Protein AF-A0A9P4QNC6-F1 (afdb_monomer_lite)

pLDDT: mean 74.05, std 17.82, range [36.75, 92.31]

Radius of gyration: 21.52 Å; chains: 1; bounding box: 41×57×56 Å

Organism: NCBI:txid682080

Foldseek 3Di:
DAPVLVVQDADDLVPQCVLQVPPVPPDDDDDDDDDDDDDDDDPPPPPVPSDDNPLVVLQDPDPDDDDDDDPPPSSVNNVSSLLPPPVNLVSNCVNPVPDDDDDGDADPPDDPLSNDPNNRVVSRVVSCVVVVDPVVVVVVVVD

InterPro domains:
  IPR056884 Nephrocystin 3-like, N-terminal [PF24883] (52-138)

Sequence (143 aa):
MNARSSQVAEAHQDTFKWIFGEKARIGGNNSSTDVLNSDIFYADDYDTARWDDFVGWLQDDRPIYWINGKPGSGKSTLMRFLIHYGRTREILEHRNPSMKISATFIWAAGSPMQRSLKGLLCALLHALILRATPSFIQAWLRT

Structure (mmCIF, N/CA/C/O backbone):
data_AF-A0A9P4QNC6-F1
#
_entry.id   AF-A0A9P4QNC6-F1
#
loop_
_atom_site.group_PDB
_atom_site.id
_atom_site.type_symbol
_atom_site.label_atom_id
_atom_site.label_alt_id
_atom_site.label_comp_id
_atom_site.label_asym_id
_atom_site.label_entity_id
_atom_site.label_seq_id
_atom_site.pdbx_PDB_ins_code
_atom_site.Cartn_x
_atom_site.Cartn_y
_atom_site.Cartn_z
_atom_site.occupancy
_atom_site.B_iso_or_equiv
_atom_site.auth_seq_id
_atom_site.auth_comp_id
_atom_site.auth_asym_id
_atom_site.auth_atom_id
_atom_site.pdbx_PDB_model_num
ATOM 1 N N . MET A 1 1 ? -2.495 12.934 2.589 1.00 55.50 1 MET A N 1
ATOM 2 C CA . MET A 1 1 ? -1.449 11.907 2.828 1.00 55.50 1 MET A CA 1
ATOM 3 C C . MET A 1 1 ? -1.153 11.003 1.621 1.00 55.50 1 MET A C 1
ATOM 5 O O . MET A 1 1 ? -0.058 10.465 1.581 1.00 55.50 1 MET A O 1
ATOM 9 N N . ASN A 1 2 ? -2.009 10.910 0.591 1.00 59.19 2 ASN A N 1
ATOM 10 C CA . ASN A 1 2 ? -1.835 9.958 -0.527 1.00 59.19 2 ASN A CA 1
ATOM 11 C C . ASN A 1 2 ? -1.225 10.539 -1.823 1.00 59.19 2 ASN A C 1
ATOM 13 O O . ASN A 1 2 ? -1.508 10.033 -2.903 1.00 59.19 2 ASN A O 1
ATOM 17 N N . ALA A 1 3 ? -0.368 11.565 -1.743 1.00 61.59 3 ALA A N 1
ATOM 18 C CA . ALA A 1 3 ? 0.193 12.245 -2.926 1.00 61.59 3 ALA A CA 1
ATOM 19 C C . ALA A 1 3 ? 0.960 11.312 -3.892 1.00 61.59 3 ALA A C 1
ATOM 21 O O . ALA A 1 3 ? 1.014 11.560 -5.091 1.00 61.59 3 ALA A O 1
ATOM 22 N N . ARG A 1 4 ? 1.520 10.204 -3.385 1.00 67.69 4 ARG A N 1
ATOM 23 C CA . ARG A 1 4 ? 2.146 9.171 -4.223 1.00 67.69 4 ARG A CA 1
ATOM 24 C C . ARG A 1 4 ? 1.122 8.440 -5.087 1.00 67.69 4 ARG A C 1
ATOM 26 O O . ARG A 1 4 ? 1.396 8.201 -6.253 1.00 67.69 4 ARG A O 1
ATOM 33 N N . SER A 1 5 ? -0.037 8.094 -4.524 1.00 67.31 5 SER A N 1
ATOM 34 C CA . SER A 1 5 ? -1.068 7.309 -5.216 1.00 67.31 5 SER A CA 1
ATOM 35 C C . SER A 1 5 ? -1.538 8.008 -6.494 1.00 67.31 5 SER A C 1
ATOM 37 O O . SER A 1 5 ? -1.661 7.371 -7.534 1.00 67.31 5 SER A O 1
ATOM 39 N N . SER A 1 6 ? -1.693 9.336 -6.448 1.00 62.84 6 SER A N 1
ATOM 40 C CA . SER A 1 6 ? -2.076 10.152 -7.607 1.00 62.84 6 SER A CA 1
ATOM 41 C C . SER A 1 6 ? -0.987 10.273 -8.680 1.00 62.84 6 SER A C 1
ATOM 43 O O . SER A 1 6 ? -1.301 10.606 -9.814 1.00 62.84 6 SER A O 1
ATOM 45 N N . GLN A 1 7 ? 0.282 10.022 -8.340 1.00 66.50 7 GLN A N 1
ATOM 46 C CA . GLN A 1 7 ? 1.416 10.100 -9.274 1.00 66.50 7 GLN A CA 1
ATOM 47 C C . GLN A 1 7 ? 1.794 8.751 -9.893 1.00 66.50 7 GLN A C 1
ATOM 49 O O . GLN A 1 7 ? 2.569 8.704 -10.847 1.00 66.50 7 GLN A O 1
ATOM 54 N N . VAL A 1 8 ? 1.317 7.635 -9.338 1.00 72.12 8 VAL A N 1
ATOM 55 C CA . VAL A 1 8 ? 1.536 6.322 -9.950 1.00 72.12 8 VAL A CA 1
ATOM 56 C C . VAL A 1 8 ? 0.677 6.267 -11.205 1.00 72.12 8 VAL A C 1
ATOM 58 O O . VAL A 1 8 ? -0.528 6.438 -11.094 1.00 72.12 8 VAL A O 1
ATOM 61 N N . ALA A 1 9 ? 1.266 6.036 -12.379 1.00 71.56 9 ALA A N 1
ATOM 62 C CA . ALA A 1 9 ? 0.516 5.922 -13.630 1.00 71.56 9 ALA A CA 1
ATOM 63 C C . ALA A 1 9 ? -0.565 4.829 -13.547 1.00 71.56 9 ALA A C 1
ATOM 65 O O . ALA A 1 9 ? -0.436 3.863 -12.792 1.00 71.56 9 ALA A O 1
ATOM 66 N N . GLU A 1 10 ? -1.640 4.980 -14.313 1.00 70.38 10 GLU A N 1
ATOM 67 C CA . GLU A 1 10 ? -2.592 3.891 -14.507 1.00 70.38 10 GLU A CA 1
ATOM 68 C C . GLU A 1 10 ? -2.010 2.916 -15.530 1.00 70.38 10 GLU A C 1
ATOM 70 O O . GLU A 1 10 ? -1.549 3.324 -16.596 1.00 70.38 10 GLU A O 1
ATOM 75 N N . ALA A 1 11 ? -1.956 1.632 -15.183 1.00 72.19 11 ALA A N 1
ATOM 76 C CA . ALA A 1 11 ? -1.544 0.622 -16.142 1.00 72.19 11 ALA A CA 1
ATOM 77 C C . ALA A 1 11 ? -2.702 0.242 -17.052 1.00 72.19 11 ALA A C 1
ATOM 79 O O . ALA A 1 11 ? -3.843 0.131 -16.609 1.00 72.19 11 ALA A O 1
ATOM 80 N N . HIS A 1 12 ? -2.366 -0.066 -18.303 1.00 72.69 12 HIS A N 1
ATOM 81 C CA . HIS A 1 12 ? -3.273 -0.780 -19.184 1.00 72.69 12 HIS A CA 1
ATOM 82 C C . HIS A 1 12 ? -3.681 -2.112 -18.538 1.00 72.69 12 HIS A C 1
ATOM 84 O O . HIS A 1 12 ? -2.830 -2.841 -18.018 1.00 72.69 12 HIS A O 1
ATOM 90 N N . GLN A 1 13 ? -4.977 -2.427 -18.561 1.00 66.38 13 GLN A N 1
ATOM 91 C CA . GLN A 1 13 ? -5.540 -3.523 -17.767 1.00 66.38 13 GLN A CA 1
ATOM 92 C C . GLN A 1 13 ? -4.935 -4.887 -18.125 1.00 66.38 13 GLN A C 1
ATOM 94 O O . GLN A 1 13 ? -4.757 -5.726 -17.248 1.00 66.38 13 GLN A O 1
ATOM 99 N N . ASP A 1 14 ? -4.544 -5.090 -19.384 1.00 73.31 14 ASP A N 1
ATOM 100 C CA . ASP A 1 14 ? -3.970 -6.357 -19.856 1.00 73.31 14 ASP A CA 1
ATOM 101 C C . ASP A 1 14 ? -2.510 -6.587 -19.446 1.00 73.31 14 ASP A C 1
ATOM 103 O O . ASP A 1 14 ? -2.028 -7.722 -19.474 1.00 73.31 14 ASP A O 1
ATOM 107 N N . THR A 1 15 ? -1.795 -5.539 -19.026 1.00 83.25 15 THR A N 1
ATOM 108 C CA . THR A 1 15 ? -0.359 -5.625 -18.716 1.00 83.25 15 THR A CA 1
ATOM 109 C C . THR A 1 15 ? -0.079 -6.552 -17.538 1.00 83.25 15 THR A C 1
ATOM 111 O O . THR A 1 15 ? 0.959 -7.211 -17.507 1.00 83.25 15 THR A O 1
ATOM 114 N N . PHE A 1 16 ? -0.998 -6.620 -16.573 1.00 86.38 16 PHE A N 1
ATOM 115 C CA . PHE A 1 16 ? -0.780 -7.298 -15.295 1.00 86.38 16 PHE A CA 1
ATOM 116 C C . PHE A 1 16 ? -1.701 -8.496 -15.047 1.00 86.38 16 PHE A C 1
ATOM 118 O O . PHE A 1 16 ? -1.555 -9.154 -14.022 1.00 86.38 16 PHE A O 1
ATOM 125 N N . LYS A 1 17 ? -2.585 -8.857 -15.990 1.00 85.44 17 LYS A N 1
ATOM 126 C CA . LYS A 1 17 ? -3.488 -10.024 -15.862 1.00 85.44 17 LYS A CA 1
ATOM 127 C C . LYS A 1 17 ? -2.764 -11.351 -15.630 1.00 85.44 17 LYS A C 1
ATO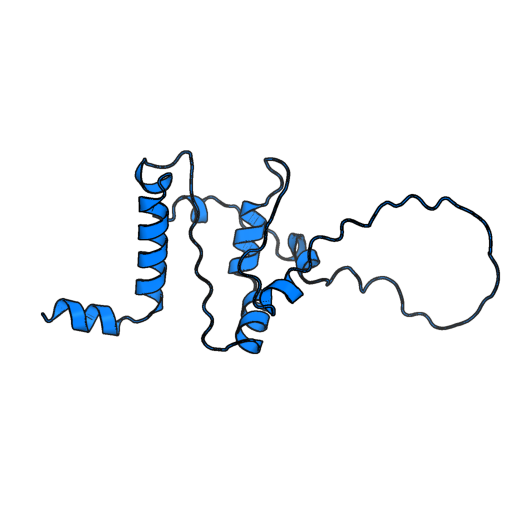M 129 O O . LYS A 1 17 ? -3.307 -12.257 -15.006 1.00 85.44 17 LYS A O 1
ATOM 134 N N . TRP A 1 18 ? -1.517 -11.455 -16.087 1.00 85.62 18 TRP A N 1
ATOM 135 C CA . TRP A 1 18 ? -0.688 -12.646 -15.905 1.00 85.62 18 TRP A CA 1
ATOM 136 C C . TRP A 1 18 ? -0.518 -13.053 -14.433 1.00 85.62 18 TRP A C 1
ATOM 138 O O . TRP A 1 18 ? -0.373 -14.243 -14.176 1.00 85.62 18 TRP A O 1
ATOM 148 N N . ILE A 1 19 ? -0.599 -12.114 -13.478 1.00 88.81 19 ILE A N 1
ATOM 149 C CA . ILE A 1 19 ? -0.463 -12.409 -12.041 1.00 88.81 19 ILE A CA 1
ATOM 150 C C . ILE A 1 19 ? -1.626 -13.253 -11.490 1.00 88.81 19 ILE A C 1
ATOM 152 O O . ILE A 1 19 ? -1.492 -13.885 -10.451 1.00 88.81 19 ILE A O 1
ATOM 156 N N . PHE A 1 20 ? -2.752 -13.307 -12.209 1.00 87.75 20 PHE A N 1
ATOM 157 C CA . PHE A 1 20 ? -3.904 -14.154 -11.887 1.00 87.75 20 PHE A CA 1
ATOM 158 C C . PHE A 1 20 ? -3.895 -15.496 -12.643 1.00 87.75 20 PHE A C 1
ATOM 160 O O . PHE A 1 20 ? -4.894 -16.213 -12.629 1.00 87.75 20 PHE A O 1
ATOM 167 N N . GLY A 1 21 ? -2.807 -15.830 -13.351 1.00 77.62 21 GLY A N 1
ATOM 168 C CA . GLY A 1 21 ? -2.665 -17.096 -14.083 1.00 77.62 21 GLY A CA 1
ATOM 169 C C . GLY A 1 21 ? -3.354 -17.149 -15.455 1.00 77.62 21 GLY A C 1
ATOM 170 O O . GLY A 1 21 ? -3.386 -18.202 -16.089 1.00 77.62 21 GLY A O 1
ATOM 171 N N . GLU A 1 22 ? -3.875 -16.029 -15.965 1.00 63.31 22 GLU A N 1
ATOM 172 C CA . GLU A 1 22 ? -4.692 -16.000 -17.193 1.00 63.31 22 GLU A CA 1
ATOM 173 C C . GLU A 1 22 ? -3.891 -16.305 -18.479 1.00 63.31 22 GLU A C 1
ATOM 175 O O . GLU A 1 22 ? -4.448 -16.769 -19.471 1.00 63.31 22 GLU A O 1
ATOM 180 N N . LYS A 1 23 ? -2.558 -16.145 -18.458 1.00 52.41 23 LYS A N 1
ATOM 181 C CA . LYS A 1 23 ? -1.687 -16.418 -19.618 1.00 52.41 23 LYS A CA 1
ATOM 182 C C . LYS A 1 23 ? -1.266 -17.884 -19.795 1.00 52.41 23 LYS A C 1
ATOM 184 O O . LYS A 1 23 ? -0.643 -18.196 -20.802 1.00 52.41 23 LYS A O 1
ATOM 189 N N . ALA A 1 24 ? -1.607 -18.790 -18.876 1.00 47.22 24 ALA A N 1
ATOM 190 C CA . ALA A 1 24 ? -1.185 -20.194 -18.963 1.00 47.22 24 ALA A CA 1
ATOM 191 C C . ALA A 1 24 ? -2.144 -21.107 -19.758 1.00 47.22 24 ALA A C 1
ATOM 193 O O . ALA A 1 24 ? -1.846 -22.284 -19.923 1.00 47.22 24 ALA A O 1
ATOM 194 N N . ARG A 1 25 ? -3.287 -20.596 -20.247 1.00 43.91 25 ARG A N 1
ATOM 195 C CA . ARG A 1 25 ? -4.290 -21.401 -20.977 1.00 43.91 25 ARG A CA 1
ATOM 196 C C . ARG A 1 25 ? -4.263 -21.248 -22.500 1.00 43.91 25 ARG A C 1
ATOM 198 O O . ARG A 1 25 ? -5.015 -21.938 -23.180 1.00 43.91 25 ARG A O 1
ATOM 205 N N . ILE A 1 26 ? -3.396 -20.399 -23.054 1.00 42.91 26 ILE A N 1
ATOM 206 C CA . ILE A 1 26 ? -3.175 -20.350 -24.508 1.00 42.91 26 ILE A CA 1
ATOM 207 C C . ILE A 1 26 ? -2.031 -21.315 -24.834 1.00 42.91 26 ILE A C 1
ATOM 209 O O . ILE A 1 26 ? -0.885 -20.912 -24.997 1.00 42.91 26 ILE A O 1
ATOM 213 N N . GLY A 1 27 ? -2.336 -22.610 -24.829 1.00 45.34 27 GLY A N 1
ATOM 214 C CA . GLY A 1 27 ? -1.365 -23.663 -25.118 1.00 45.34 27 GLY A CA 1
ATOM 215 C C . GLY A 1 27 ? -1.855 -25.024 -24.651 1.00 45.34 27 GLY A C 1
ATOM 216 O O . GLY A 1 27 ? -1.383 -25.527 -23.640 1.00 45.34 27 GLY A O 1
ATOM 217 N N . GLY A 1 28 ? -2.813 -25.603 -25.375 1.00 41.78 28 GLY A N 1
ATOM 218 C CA . GLY A 1 28 ? -3.216 -26.993 -25.170 1.00 41.78 28 GLY A CA 1
ATOM 219 C C . GLY A 1 28 ? -4.720 -27.185 -25.147 1.00 41.78 28 GLY A C 1
ATOM 220 O O . GLY A 1 28 ? -5.312 -27.264 -24.083 1.00 41.78 28 GLY A O 1
ATOM 221 N N . ASN A 1 29 ? -5.307 -27.268 -26.338 1.00 38.78 29 ASN A N 1
ATOM 222 C CA . ASN A 1 29 ? -6.470 -28.102 -26.623 1.00 38.78 29 ASN A CA 1
ATOM 223 C C . ASN A 1 29 ? -6.472 -28.356 -28.130 1.00 38.78 29 ASN A C 1
ATOM 225 O O . ASN A 1 29 ? -7.113 -27.623 -28.865 1.00 38.78 29 ASN A O 1
ATOM 229 N N . ASN A 1 30 ? -5.724 -29.369 -28.564 1.00 45.12 30 ASN A N 1
ATOM 230 C CA . ASN A 1 30 ? -6.055 -30.164 -29.742 1.00 45.12 30 ASN A CA 1
ATOM 231 C C . ASN A 1 30 ? -5.740 -31.616 -29.370 1.00 45.12 30 ASN A C 1
ATOM 233 O O . ASN A 1 30 ? -4.585 -31.985 -29.168 1.00 45.12 30 ASN A O 1
ATOM 237 N N . SER A 1 31 ? -6.784 -32.420 -29.210 1.00 47.25 31 SER A N 1
ATOM 238 C CA . SER A 1 31 ? -6.677 -33.871 -29.157 1.00 47.25 31 SER A CA 1
ATOM 239 C C . SER A 1 31 ? -6.249 -34.400 -30.526 1.00 47.25 31 SER A C 1
ATOM 241 O O . SER A 1 31 ? -6.928 -34.110 -31.512 1.00 47.25 31 SER A O 1
ATOM 243 N N . SER A 1 32 ? -5.162 -35.174 -30.554 1.00 42.62 32 SER A N 1
ATOM 244 C CA . SER A 1 32 ? -5.068 -36.531 -31.128 1.00 42.62 32 SER A CA 1
ATOM 245 C C . SER A 1 32 ? -3.684 -36.800 -31.731 1.00 42.62 32 SER A C 1
ATOM 247 O O . SER A 1 32 ? -3.222 -36.039 -32.569 1.00 42.62 32 SER A O 1
ATOM 249 N N . THR A 1 33 ? -3.095 -37.916 -31.275 1.00 40.78 33 THR A N 1
ATOM 250 C CA . THR A 1 33 ? -2.104 -38.794 -31.939 1.00 40.78 33 THR A CA 1
ATOM 251 C C . THR A 1 33 ? -0.845 -38.166 -32.553 1.00 40.78 33 THR A C 1
ATOM 253 O O . THR A 1 33 ? -0.919 -37.539 -33.598 1.00 40.78 33 THR A O 1
ATOM 256 N N . ASP A 1 34 ? 0.331 -38.426 -31.967 1.00 36.97 34 ASP A N 1
ATOM 257 C CA . ASP A 1 34 ? 1.315 -39.356 -32.553 1.00 36.97 34 ASP A CA 1
ATOM 258 C C . ASP A 1 34 ? 2.588 -39.486 -31.699 1.00 36.97 34 ASP A C 1
ATOM 260 O O . ASP A 1 34 ? 3.024 -38.575 -30.997 1.00 36.97 34 ASP A O 1
ATOM 264 N N . VAL A 1 35 ? 3.127 -40.702 -31.725 1.00 49.56 35 VAL A N 1
ATOM 265 C CA . VAL A 1 35 ? 4.328 -41.177 -31.036 1.00 49.56 35 VAL A CA 1
ATOM 266 C C . VAL A 1 35 ? 5.576 -40.701 -31.799 1.00 49.56 35 VAL A C 1
ATOM 268 O O . VAL A 1 35 ? 5.526 -40.594 -33.020 1.00 49.56 35 VAL A O 1
ATOM 271 N N . LEU A 1 36 ? 6.692 -40.534 -31.069 1.00 44.84 36 LEU A N 1
ATOM 272 C CA . LEU A 1 36 ? 8.090 -40.286 -31.491 1.00 44.84 36 LEU A CA 1
ATOM 273 C C . LEU A 1 36 ? 8.591 -38.832 -31.360 1.00 44.84 36 LEU A C 1
ATOM 275 O O . LEU A 1 36 ? 8.504 -38.031 -32.282 1.00 44.84 36 LEU A O 1
ATOM 279 N N . ASN A 1 37 ? 9.224 -38.531 -30.221 1.00 37.94 37 ASN A N 1
ATOM 280 C CA . ASN A 1 37 ? 10.672 -38.280 -30.192 1.00 37.94 37 ASN A CA 1
ATOM 281 C C . ASN A 1 37 ? 11.164 -38.190 -28.741 1.00 37.94 37 ASN A C 1
ATOM 283 O O . ASN A 1 37 ? 11.124 -37.145 -28.093 1.00 37.94 37 ASN A O 1
ATOM 287 N N . SER A 1 38 ? 11.641 -39.328 -28.241 1.00 48.94 38 SER A N 1
ATOM 288 C CA . SER A 1 38 ? 12.781 -39.345 -27.338 1.00 48.94 38 SER A CA 1
ATOM 289 C C . SER A 1 38 ? 13.982 -38.804 -28.112 1.00 48.94 38 SER A C 1
ATOM 291 O O . SER A 1 38 ? 14.321 -39.365 -29.147 1.00 48.94 38 SER A O 1
ATOM 293 N N . ASP A 1 39 ? 14.551 -37.681 -27.678 1.00 43.84 39 ASP A N 1
ATOM 294 C CA . ASP A 1 39 ? 15.969 -37.603 -27.308 1.00 43.84 39 ASP A CA 1
ATOM 295 C C . ASP A 1 39 ? 16.407 -36.148 -27.060 1.00 43.84 39 ASP A C 1
ATOM 297 O O . ASP A 1 39 ? 16.429 -35.302 -27.947 1.00 43.84 39 ASP A O 1
ATOM 301 N N . ILE A 1 40 ? 16.781 -35.920 -25.797 1.00 48.25 40 ILE A N 1
ATOM 302 C CA . ILE A 1 40 ? 17.918 -35.109 -25.345 1.00 48.25 40 ILE A CA 1
ATOM 303 C C . ILE A 1 40 ? 17.948 -33.646 -25.808 1.00 48.25 40 ILE A C 1
ATOM 305 O O . ILE A 1 40 ? 18.617 -33.315 -26.778 1.00 48.25 40 ILE A O 1
ATOM 309 N N . PHE A 1 41 ? 17.416 -32.747 -24.974 1.00 38.09 41 PHE A N 1
ATOM 310 C CA . PHE A 1 41 ? 18.055 -31.449 -24.728 1.00 38.09 41 PHE A CA 1
ATOM 311 C C . PHE A 1 41 ? 17.944 -31.100 -23.239 1.00 38.09 41 PHE A C 1
ATOM 313 O O . PHE A 1 41 ? 16.851 -30.939 -22.713 1.00 38.09 41 PHE A O 1
ATOM 320 N N . TYR A 1 42 ? 19.114 -31.089 -22.593 1.00 40.19 42 TYR A N 1
ATOM 321 C CA . TYR A 1 42 ? 19.494 -30.472 -21.321 1.00 40.19 42 TYR A CA 1
ATOM 322 C C . TYR A 1 42 ? 18.367 -30.177 -20.324 1.00 40.19 42 TYR A C 1
ATOM 324 O O . TYR A 1 42 ? 17.581 -29.248 -20.493 1.00 40.19 42 TYR A O 1
ATOM 332 N N . ALA A 1 43 ? 18.393 -30.925 -19.216 1.00 41.50 43 ALA A N 1
ATOM 333 C CA . ALA A 1 43 ? 17.911 -30.452 -17.928 1.00 41.50 43 ALA A CA 1
ATOM 334 C C . ALA A 1 43 ? 18.704 -29.193 -17.553 1.00 41.50 43 ALA A C 1
ATOM 336 O O . ALA A 1 43 ? 19.683 -29.255 -16.815 1.00 41.50 43 ALA A O 1
ATOM 337 N N . ASP A 1 44 ? 18.324 -28.067 -18.140 1.00 36.75 44 ASP A N 1
ATOM 338 C CA . ASP A 1 44 ? 18.630 -26.778 -17.571 1.00 36.75 44 ASP A CA 1
ATOM 339 C C . ASP A 1 44 ? 17.486 -26.503 -16.609 1.00 36.75 44 ASP A C 1
ATOM 341 O O . ASP A 1 44 ? 16.342 -26.248 -16.996 1.00 36.75 44 ASP A O 1
ATOM 345 N N . ASP A 1 45 ? 17.825 -26.664 -15.338 1.00 42.16 45 ASP A N 1
ATOM 346 C CA . ASP A 1 45 ? 17.075 -26.303 -14.146 1.00 42.16 45 ASP A CA 1
ATOM 347 C C . ASP A 1 45 ? 16.911 -24.772 -14.094 1.00 42.16 45 ASP A C 1
ATOM 349 O O . ASP A 1 45 ? 17.225 -24.099 -13.113 1.00 42.16 45 ASP A O 1
ATOM 353 N N . TYR A 1 46 ? 16.409 -24.184 -15.184 1.00 43.97 46 TYR A N 1
ATOM 354 C CA . TYR A 1 46 ? 15.598 -22.990 -15.096 1.00 43.97 46 TYR A CA 1
ATOM 355 C C . TYR A 1 46 ? 14.302 -23.446 -14.457 1.00 43.97 46 TYR A C 1
ATOM 357 O O . TYR A 1 46 ? 13.281 -23.624 -15.125 1.00 43.97 46 TYR A O 1
ATOM 365 N N . ASP A 1 47 ? 14.381 -23.639 -13.141 1.00 43.62 47 ASP A N 1
ATOM 366 C CA . ASP A 1 47 ? 13.300 -23.373 -12.224 1.00 43.62 47 ASP A CA 1
ATOM 367 C C . ASP A 1 47 ? 12.593 -22.141 -12.775 1.00 43.62 47 ASP A C 1
ATOM 369 O O . ASP A 1 47 ? 13.097 -21.010 -12.742 1.00 43.62 47 ASP A O 1
ATOM 373 N N . THR A 1 48 ? 11.506 -22.408 -13.499 1.00 49.81 48 THR A N 1
ATOM 374 C CA . THR A 1 48 ? 10.605 -21.404 -14.017 1.00 49.81 48 THR A CA 1
ATOM 375 C C . THR A 1 48 ? 10.198 -20.668 -12.764 1.00 49.81 48 THR A C 1
ATOM 377 O O . THR A 1 48 ? 9.299 -21.128 -12.066 1.00 49.81 48 THR A O 1
ATOM 380 N N . ALA A 1 49 ? 10.883 -19.562 -12.465 1.00 50.56 49 ALA A N 1
ATOM 381 C CA . ALA A 1 49 ? 10.563 -18.630 -11.401 1.00 50.56 49 ALA A CA 1
ATOM 382 C C . ALA A 1 49 ? 9.243 -17.954 -11.790 1.00 50.56 49 ALA A C 1
ATOM 384 O O . ALA A 1 49 ? 9.152 -16.768 -12.116 1.00 50.56 49 ALA A O 1
ATOM 385 N N . ARG A 1 50 ? 8.203 -18.782 -11.870 1.00 57.28 50 ARG A N 1
ATOM 386 C CA . ARG A 1 50 ? 6.804 -18.453 -11.892 1.00 57.28 50 ARG A CA 1
ATOM 387 C C . ARG A 1 50 ? 6.615 -17.853 -10.522 1.00 57.28 50 ARG A C 1
ATOM 389 O O . ARG A 1 50 ? 6.578 -18.572 -9.536 1.00 57.28 50 ARG A O 1
ATOM 396 N N . TRP A 1 51 ? 6.646 -16.526 -10.511 1.00 67.06 51 TRP A N 1
ATOM 397 C CA . TRP A 1 51 ? 6.173 -15.655 -9.449 1.00 67.06 51 TRP A CA 1
ATOM 398 C C . TRP A 1 51 ? 5.292 -16.400 -8.448 1.00 67.06 51 TRP A C 1
ATOM 400 O O . TRP A 1 51 ? 4.345 -17.067 -8.873 1.00 67.06 51 TRP A O 1
ATOM 410 N N . ASP A 1 52 ? 5.602 -16.257 -7.158 1.00 73.38 52 ASP A N 1
ATOM 411 C CA . ASP A 1 52 ? 4.816 -16.851 -6.078 1.00 73.38 52 ASP A CA 1
ATOM 412 C C . ASP A 1 52 ? 3.317 -16.660 -6.338 1.00 73.38 52 ASP A C 1
ATOM 414 O O . ASP A 1 52 ? 2.881 -15.588 -6.762 1.00 73.38 52 ASP A O 1
ATOM 418 N N . ASP A 1 53 ? 2.522 -17.708 -6.123 1.00 86.81 53 ASP A N 1
ATOM 419 C CA . ASP A 1 53 ? 1.101 -17.686 -6.460 1.00 86.81 53 ASP A CA 1
ATOM 420 C C . ASP A 1 53 ? 0.357 -16.616 -5.646 1.00 86.81 53 ASP A C 1
ATOM 422 O O . ASP A 1 53 ? 0.034 -16.797 -4.466 1.00 86.81 53 ASP A O 1
ATOM 426 N N . PHE A 1 54 ? 0.084 -15.485 -6.300 1.00 90.81 54 PHE A N 1
ATOM 427 C CA . PHE A 1 54 ? -0.633 -14.359 -5.719 1.00 90.81 54 PHE A CA 1
ATOM 428 C C . PHE A 1 54 ? -2.080 -14.721 -5.375 1.00 90.81 54 PHE A C 1
ATOM 430 O O . PHE A 1 54 ? -2.596 -14.274 -4.351 1.00 90.81 54 PHE A O 1
ATOM 437 N N . VAL A 1 55 ? -2.740 -15.534 -6.208 1.00 91.38 55 VAL A N 1
ATOM 438 C CA . VAL A 1 55 ? -4.134 -15.940 -5.978 1.00 91.38 55 VAL A CA 1
ATOM 439 C C . VAL A 1 55 ? -4.206 -16.877 -4.782 1.00 91.38 55 VAL A C 1
ATOM 441 O O . VAL A 1 55 ? -5.005 -16.638 -3.877 1.00 91.38 55 VAL A O 1
ATOM 444 N N . GLY A 1 56 ? -3.323 -17.875 -4.736 1.00 90.19 56 GLY A N 1
ATOM 445 C CA . GLY A 1 56 ? -3.175 -18.749 -3.578 1.00 90.19 56 GLY A CA 1
ATOM 446 C C . GLY A 1 56 ? -2.832 -17.965 -2.314 1.00 90.19 56 GLY A C 1
ATOM 447 O O . GLY A 1 56 ? -3.411 -18.216 -1.264 1.00 90.19 56 GLY A O 1
ATOM 448 N N . TRP A 1 57 ? -1.963 -16.951 -2.398 1.00 92.31 57 TRP A N 1
ATOM 449 C CA . TRP A 1 57 ? -1.672 -16.083 -1.252 1.00 92.31 57 TRP A CA 1
ATOM 450 C C . TRP A 1 57 ? -2.898 -15.300 -0.761 1.00 92.31 57 TRP A C 1
ATOM 452 O O . TRP A 1 57 ? -3.127 -15.240 0.445 1.00 92.31 57 TRP A O 1
ATOM 462 N N . LEU A 1 58 ? -3.724 -14.746 -1.656 1.00 91.19 58 LEU A N 1
ATOM 463 C CA . LEU A 1 58 ? -4.956 -14.047 -1.258 1.00 91.19 58 LEU A CA 1
ATOM 464 C C . LEU A 1 58 ? -5.942 -14.954 -0.506 1.00 91.19 58 LEU A C 1
ATOM 466 O O . LEU A 1 58 ? -6.748 -14.457 0.284 1.00 91.19 58 LEU A O 1
ATOM 470 N N . GLN A 1 59 ? -5.891 -16.263 -0.750 1.00 90.31 59 GLN A N 1
ATOM 471 C CA . GLN A 1 59 ? -6.771 -17.261 -0.140 1.00 90.31 59 GLN A CA 1
ATOM 472 C C . GLN A 1 59 ? -6.191 -17.890 1.136 1.00 90.31 59 GLN A C 1
ATOM 474 O O . GLN A 1 59 ? -6.942 -18.458 1.922 1.00 90.31 59 GLN A O 1
ATOM 479 N N . ASP A 1 60 ? -4.890 -17.739 1.367 1.00 88.19 60 ASP A N 1
ATOM 480 C CA . ASP A 1 60 ? -4.141 -18.374 2.454 1.00 88.19 60 ASP A CA 1
ATOM 481 C C . ASP A 1 60 ? -3.939 -17.427 3.657 1.00 88.19 60 ASP A C 1
ATOM 483 O O . ASP A 1 60 ? -4.044 -16.201 3.550 1.00 88.19 60 ASP A O 1
ATOM 487 N N . ASP A 1 61 ? -3.628 -17.967 4.830 1.00 87.19 61 ASP A N 1
ATOM 488 C CA . ASP A 1 61 ? -3.410 -17.226 6.083 1.00 87.19 61 ASP A CA 1
ATOM 489 C C . ASP A 1 61 ? -1.995 -16.628 6.202 1.00 87.19 61 ASP A C 1
ATOM 491 O O . ASP A 1 61 ? -1.635 -16.025 7.216 1.00 87.19 61 ASP A O 1
ATOM 495 N N . ARG A 1 62 ? -1.183 -16.735 5.142 1.00 88.75 62 ARG A N 1
ATOM 496 C CA . ARG A 1 62 ? 0.145 -16.113 5.061 1.00 88.75 62 ARG A CA 1
ATOM 497 C C . ARG A 1 62 ? 0.049 -14.581 5.198 1.00 88.75 62 ARG A C 1
ATOM 499 O O . ARG A 1 62 ? -0.571 -13.925 4.361 1.00 88.75 62 ARG A O 1
ATOM 506 N N . PRO A 1 63 ? 0.741 -13.963 6.174 1.00 87.94 63 PRO A N 1
ATOM 507 C CA . PRO A 1 63 ? 0.535 -12.552 6.506 1.00 87.94 63 PRO A CA 1
ATOM 508 C C . PRO A 1 63 ? 1.164 -11.566 5.511 1.00 87.94 63 PRO A C 1
ATOM 510 O O . PRO A 1 63 ? 0.775 -10.399 5.481 1.00 87.94 63 PRO A O 1
ATOM 513 N N . ILE A 1 64 ? 2.168 -11.990 4.733 1.00 91.44 64 ILE A N 1
ATOM 514 C CA . ILE A 1 64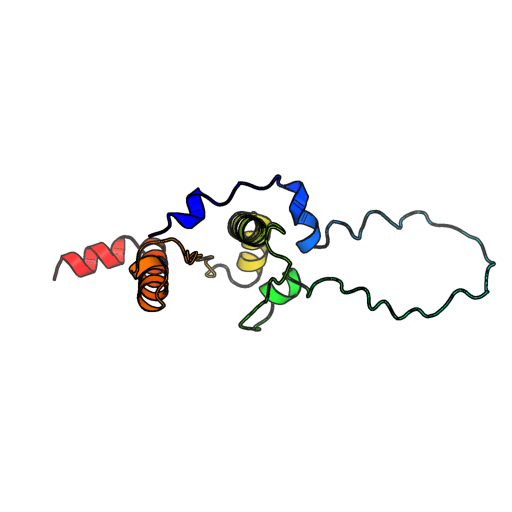 ? 2.974 -11.100 3.886 1.00 91.44 64 ILE A CA 1
ATOM 515 C C . I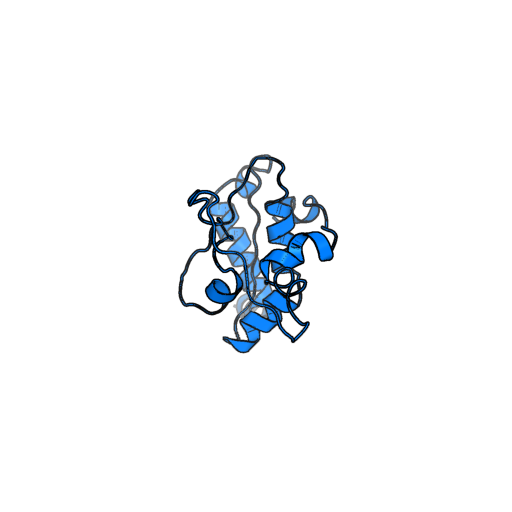LE A 1 64 ? 3.231 -11.755 2.529 1.00 91.44 64 ILE A C 1
ATOM 517 O O . ILE A 1 64 ? 3.603 -12.924 2.460 1.00 91.44 64 ILE A O 1
ATOM 521 N N . TYR A 1 65 ? 3.105 -10.955 1.469 1.00 90.44 65 TYR A N 1
ATOM 522 C CA . TYR A 1 65 ? 3.495 -11.298 0.104 1.00 90.44 65 TYR A CA 1
ATOM 523 C C . TYR A 1 65 ? 4.409 -10.222 -0.475 1.00 90.44 65 TYR A C 1
ATOM 525 O O . TYR A 1 65 ? 4.131 -9.023 -0.368 1.00 90.44 65 TYR A O 1
ATOM 533 N N . TRP A 1 66 ? 5.511 -10.651 -1.088 1.00 90.44 66 TRP A N 1
ATOM 534 C CA . TRP A 1 66 ? 6.557 -9.762 -1.581 1.00 90.44 66 TRP A CA 1
ATOM 535 C C . TRP A 1 66 ? 6.455 -9.563 -3.093 1.00 90.44 66 TRP A C 1
ATOM 537 O O . TRP A 1 66 ? 6.485 -10.515 -3.862 1.00 90.44 66 TRP A O 1
ATOM 547 N N . ILE A 1 67 ? 6.417 -8.303 -3.537 1.00 89.19 67 ILE A N 1
ATOM 548 C CA . ILE A 1 67 ? 6.579 -7.945 -4.953 1.00 89.19 67 ILE A CA 1
ATOM 549 C C . ILE A 1 67 ? 7.938 -7.279 -5.135 1.00 89.19 67 ILE A C 1
ATOM 551 O O . ILE A 1 67 ? 8.119 -6.098 -4.826 1.00 89.19 67 ILE A O 1
ATOM 555 N N . ASN A 1 68 ? 8.882 -8.039 -5.682 1.00 88.62 68 ASN A N 1
ATOM 556 C CA . ASN A 1 68 ? 10.251 -7.598 -5.929 1.00 88.62 68 ASN A CA 1
ATOM 557 C C . ASN A 1 68 ? 10.498 -7.328 -7.420 1.00 88.62 68 ASN A C 1
ATOM 559 O O . ASN A 1 68 ? 9.780 -7.807 -8.293 1.00 88.62 68 ASN A O 1
ATOM 563 N N . GLY A 1 69 ? 11.502 -6.505 -7.729 1.00 86.12 69 GLY A N 1
ATOM 564 C CA . GLY A 1 69 ? 11.838 -6.165 -9.114 1.00 86.12 69 GLY A CA 1
ATOM 565 C C . GLY A 1 69 ? 12.715 -4.924 -9.249 1.00 86.12 69 GLY A C 1
ATOM 566 O O . GLY A 1 69 ? 12.792 -4.090 -8.341 1.00 86.12 69 GLY A O 1
ATOM 567 N N . LYS A 1 70 ? 13.346 -4.772 -10.416 1.00 87.19 70 LYS A N 1
ATOM 568 C CA . LYS A 1 70 ? 14.295 -3.687 -10.726 1.00 87.19 70 LYS A CA 1
ATOM 569 C C . LYS A 1 70 ? 13.668 -2.287 -10.578 1.00 87.19 70 LYS A C 1
ATOM 571 O O . LYS A 1 70 ? 12.452 -2.133 -10.742 1.00 87.19 70 LYS A O 1
ATOM 576 N N . PRO A 1 71 ? 14.438 -1.235 -10.251 1.00 86.12 71 PRO A N 1
ATOM 577 C CA . PRO A 1 71 ? 13.949 0.144 -10.319 1.00 86.12 71 PRO A CA 1
ATOM 578 C C . PRO A 1 71 ? 13.292 0.429 -11.680 1.00 86.12 71 PRO A C 1
ATOM 580 O O . PRO A 1 71 ? 13.742 -0.074 -12.701 1.00 86.12 71 PRO A O 1
ATOM 583 N N . GLY A 1 72 ? 12.179 1.167 -11.691 1.00 83.69 72 GLY A N 1
ATOM 584 C CA . GLY A 1 72 ? 11.442 1.459 -12.929 1.00 83.69 72 GLY A CA 1
ATOM 585 C C . GLY A 1 72 ? 10.598 0.311 -13.509 1.00 83.69 72 GLY A C 1
ATOM 586 O O . GLY A 1 72 ? 9.808 0.561 -14.408 1.00 83.69 72 GLY A O 1
ATOM 587 N N . SER A 1 73 ? 10.646 -0.912 -12.965 1.00 85.19 73 SER A N 1
ATOM 588 C CA . SER A 1 73 ? 9.911 -2.080 -13.501 1.00 85.19 73 SER A CA 1
ATOM 589 C C . SER A 1 73 ? 8.381 -2.054 -13.321 1.00 85.19 73 SER A C 1
ATOM 591 O O . SER A 1 73 ? 7.723 -3.074 -13.494 1.00 85.19 73 SER A O 1
ATOM 593 N N . GLY A 1 74 ? 7.802 -0.934 -12.882 1.00 87.38 74 GLY A N 1
ATOM 594 C CA . GLY A 1 74 ? 6.351 -0.804 -12.715 1.00 87.38 74 GLY A CA 1
ATOM 595 C C . GLY A 1 74 ? 5.751 -1.416 -11.442 1.00 87.38 74 GLY A C 1
ATOM 596 O O . GLY A 1 74 ? 4.536 -1.508 -11.351 1.00 87.38 74 GLY A O 1
ATOM 597 N N . LYS A 1 75 ? 6.534 -1.789 -10.418 1.00 90.94 75 LYS A N 1
ATOM 598 C CA . LYS A 1 75 ? 6.008 -2.395 -9.165 1.00 90.94 75 LYS A CA 1
ATOM 599 C C . LYS A 1 75 ? 4.904 -1.585 -8.480 1.00 90.94 75 LYS A C 1
ATOM 601 O O . LYS A 1 75 ? 3.896 -2.138 -8.062 1.00 90.94 75 LYS A O 1
ATOM 606 N N . SER A 1 76 ? 5.089 -0.270 -8.345 1.00 88.12 76 SER A N 1
ATOM 607 C CA . SER A 1 76 ? 4.061 0.593 -7.744 1.00 88.12 76 SER A CA 1
ATOM 608 C C . SER A 1 76 ? 2.800 0.644 -8.608 1.00 88.12 76 SER A C 1
ATOM 610 O O . SER A 1 76 ? 1.699 0.690 -8.070 1.00 88.12 76 SER A O 1
ATOM 612 N N . THR A 1 77 ? 2.967 0.585 -9.930 1.00 90.38 77 THR A N 1
ATOM 613 C CA . THR A 1 77 ? 1.879 0.495 -10.908 1.00 90.38 77 THR A CA 1
ATOM 614 C C . THR A 1 77 ? 1.135 -0.834 -10.783 1.00 90.38 77 THR A C 1
ATOM 616 O O . THR A 1 77 ? -0.090 -0.832 -10.751 1.00 90.38 77 THR A O 1
ATOM 619 N N . LEU A 1 78 ? 1.856 -1.950 -10.620 1.00 90.44 78 LEU A N 1
ATOM 620 C CA . LEU A 1 78 ? 1.278 -3.267 -10.342 1.00 90.44 78 LEU A CA 1
ATOM 621 C C . LEU A 1 78 ? 0.496 -3.261 -9.024 1.00 90.44 78 LEU A C 1
ATOM 623 O O . LEU A 1 78 ? -0.649 -3.686 -9.003 1.00 90.44 78 LEU A O 1
ATOM 627 N N . MET A 1 79 ? 1.058 -2.709 -7.944 1.00 91.12 79 MET A N 1
ATOM 628 C CA . MET A 1 79 ? 0.338 -2.569 -6.672 1.00 91.12 79 MET A CA 1
ATOM 629 C C . MET A 1 79 ? -0.953 -1.760 -6.837 1.00 91.12 79 MET A C 1
ATOM 631 O O . MET A 1 79 ? -2.008 -2.197 -6.383 1.00 91.12 79 MET A O 1
ATOM 635 N N . ARG A 1 80 ? -0.899 -0.611 -7.531 1.00 89.69 80 ARG A N 1
ATOM 636 C CA . ARG A 1 80 ? -2.093 0.196 -7.833 1.00 89.69 80 ARG A CA 1
ATOM 637 C C . ARG A 1 80 ? -3.120 -0.616 -8.627 1.00 89.69 80 ARG A C 1
ATOM 639 O O . ARG A 1 80 ? -4.292 -0.598 -8.268 1.00 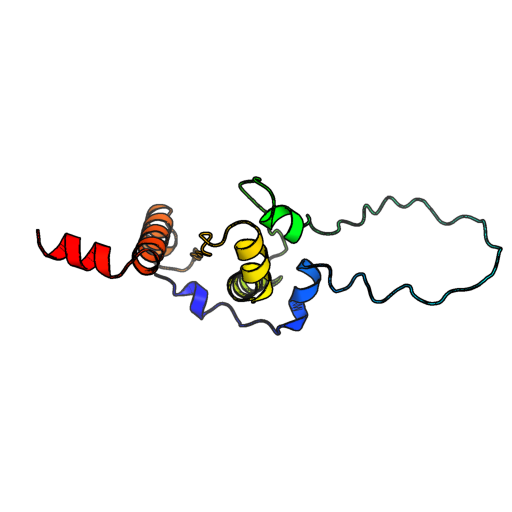89.69 80 ARG A O 1
ATOM 646 N N . PHE A 1 81 ? -2.688 -1.350 -9.650 1.00 90.56 81 PHE A N 1
ATOM 647 C CA . PHE A 1 81 ? -3.556 -2.240 -10.421 1.00 90.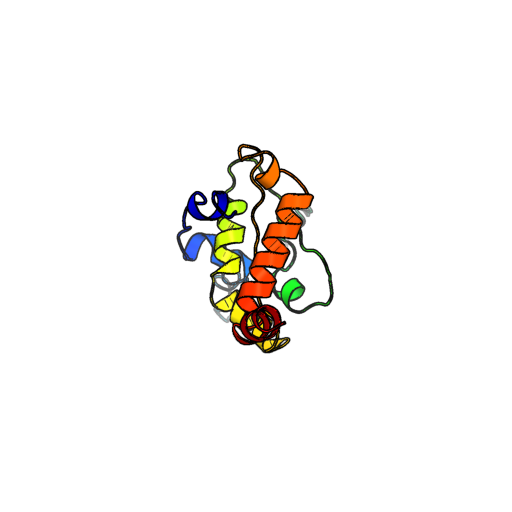56 81 PHE A CA 1
ATOM 648 C C . PHE A 1 81 ? -4.234 -3.284 -9.525 1.00 90.56 81 PHE A C 1
ATOM 650 O O . PHE A 1 81 ? -5.458 -3.358 -9.515 1.00 90.56 81 PHE A O 1
ATOM 657 N N . LEU A 1 82 ? -3.474 -4.014 -8.705 1.00 91.94 82 LEU A N 1
ATOM 658 C CA . LEU A 1 82 ? -4.000 -5.058 -7.820 1.00 91.94 82 LEU A CA 1
ATOM 659 C C . LEU A 1 82 ? -5.059 -4.538 -6.842 1.00 91.94 82 LEU A C 1
ATOM 661 O O . LEU A 1 82 ? -6.058 -5.212 -6.616 1.00 91.94 82 LEU A O 1
ATOM 665 N N . ILE A 1 83 ? -4.875 -3.332 -6.300 1.00 90.62 83 ILE A N 1
ATOM 666 C CA . ILE A 1 83 ? -5.822 -2.707 -5.360 1.00 90.62 83 ILE A CA 1
ATOM 667 C C . ILE A 1 83 ? -7.173 -2.388 -6.023 1.00 90.62 83 ILE A C 1
ATOM 669 O O . ILE A 1 83 ? -8.210 -2.413 -5.356 1.00 90.62 83 ILE A O 1
ATOM 673 N N . HIS A 1 84 ? -7.169 -2.046 -7.314 1.00 88.69 84 HIS A N 1
ATOM 674 C CA . HIS A 1 84 ? -8.361 -1.587 -8.032 1.00 88.69 84 HIS A CA 1
ATOM 675 C C . HIS A 1 84 ? -9.000 -2.658 -8.918 1.00 88.69 84 HIS A C 1
ATOM 677 O O . HIS A 1 84 ? -10.178 -2.532 -9.252 1.00 88.69 84 HIS A O 1
ATOM 683 N N . TYR A 1 85 ? -8.259 -3.704 -9.280 1.00 91.38 85 TYR A N 1
ATOM 684 C CA . TYR A 1 85 ? -8.744 -4.753 -10.165 1.00 91.38 85 TYR A CA 1
ATOM 685 C C . TYR A 1 85 ? -9.876 -5.556 -9.512 1.00 91.38 85 TYR A C 1
ATOM 687 O O . TYR A 1 85 ? -9.748 -6.026 -8.380 1.00 91.38 85 TYR A O 1
ATOM 695 N N . GLY A 1 86 ? -10.991 -5.712 -10.236 1.00 90.06 86 GLY A N 1
ATOM 696 C CA . GLY A 1 86 ? -12.206 -6.371 -9.737 1.00 90.06 86 GLY A CA 1
ATOM 697 C C . GLY A 1 86 ? -11.942 -7.782 -9.220 1.00 90.06 86 GLY A C 1
ATOM 698 O O . GLY A 1 86 ? -12.363 -8.117 -8.117 1.00 90.06 86 GLY A O 1
ATOM 699 N N . ARG A 1 87 ? -11.107 -8.545 -9.933 1.00 90.44 87 ARG A N 1
ATOM 700 C CA . ARG A 1 87 ? -10.773 -9.925 -9.567 1.00 90.44 87 ARG A CA 1
ATOM 701 C C . ARG A 1 87 ? -10.100 -10.061 -8.203 1.00 90.44 87 ARG A C 1
ATOM 703 O O . ARG A 1 87 ? -10.336 -11.042 -7.509 1.00 90.44 87 ARG A O 1
ATOM 710 N N . THR A 1 88 ? -9.294 -9.082 -7.783 1.00 92.12 88 THR A N 1
ATOM 711 C CA . THR A 1 88 ? -8.708 -9.085 -6.431 1.00 92.12 88 THR A CA 1
ATOM 712 C C . THR A 1 88 ? -9.804 -9.034 -5.371 1.00 92.12 88 THR A C 1
ATOM 714 O O . THR A 1 88 ? -9.748 -9.760 -4.382 1.00 92.12 88 THR A O 1
ATOM 717 N N . ARG A 1 89 ? -10.812 -8.180 -5.584 1.00 91.25 89 ARG A N 1
ATOM 718 C CA . ARG A 1 89 ? -11.955 -8.047 -4.679 1.00 91.25 89 ARG A CA 1
ATOM 719 C C . ARG A 1 89 ? -12.805 -9.311 -4.687 1.00 91.25 89 ARG A C 1
ATOM 721 O O . ARG A 1 89 ? -13.109 -9.802 -3.612 1.00 91.25 89 ARG A O 1
ATOM 728 N N . GLU A 1 90 ? -13.100 -9.861 -5.861 1.00 92.00 90 GLU A N 1
ATOM 729 C CA . GLU A 1 90 ? -13.856 -11.112 -5.992 1.00 92.00 90 GLU A CA 1
ATOM 730 C C . GLU A 1 90 ? -13.198 -12.246 -5.194 1.00 92.00 90 GLU A C 1
ATOM 732 O O . GLU A 1 90 ? -13.866 -12.906 -4.405 1.00 92.00 90 GLU A O 1
ATOM 737 N N . ILE A 1 91 ? -11.883 -12.449 -5.335 1.00 91.88 91 ILE A N 1
ATOM 738 C CA . ILE A 1 91 ? -11.156 -13.503 -4.605 1.00 91.88 91 ILE A CA 1
ATOM 739 C C . ILE A 1 91 ? -11.242 -13.287 -3.085 1.00 91.88 91 ILE A C 1
ATOM 741 O O . ILE A 1 91 ? -11.470 -14.241 -2.340 1.00 91.88 91 ILE A O 1
ATOM 745 N N . LEU A 1 92 ? -11.085 -12.044 -2.622 1.00 91.31 92 LEU A N 1
ATOM 746 C CA . LEU A 1 92 ? -11.175 -11.712 -1.198 1.00 91.31 92 LEU A CA 1
ATOM 747 C C . LEU A 1 92 ? -12.594 -11.877 -0.644 1.00 91.31 92 LEU A C 1
ATOM 749 O O . LEU A 1 92 ? -12.749 -12.389 0.460 1.00 91.31 92 LEU A O 1
ATOM 753 N N . GLU A 1 93 ? -13.621 -11.496 -1.405 1.00 90.88 93 GLU A N 1
ATOM 754 C CA . GLU A 1 93 ? -15.029 -11.659 -1.021 1.00 90.88 93 GLU A CA 1
ATOM 755 C C . GLU A 1 93 ? -15.415 -13.136 -0.892 1.00 90.88 93 GLU A C 1
ATOM 757 O O . GLU A 1 93 ? -16.111 -13.496 0.057 1.00 90.88 93 GLU A O 1
ATOM 762 N N . HIS A 1 94 ? -14.910 -14.001 -1.782 1.00 91.38 94 HIS A N 1
ATOM 763 C CA . HIS A 1 94 ? -15.106 -15.453 -1.680 1.00 91.38 94 HIS A CA 1
ATOM 764 C C . HIS A 1 94 ? -14.460 -16.043 -0.422 1.00 91.38 94 HIS A C 1
ATOM 766 O O . HIS A 1 94 ? -15.010 -16.971 0.166 1.00 91.38 94 HIS A O 1
ATOM 772 N N . ARG A 1 95 ? -13.303 -15.516 -0.002 1.00 89.06 95 ARG A N 1
ATOM 773 C CA . ARG A 1 95 ? -12.647 -15.943 1.241 1.00 89.06 95 ARG A CA 1
ATOM 774 C C . ARG A 1 95 ? -13.401 -15.442 2.470 1.00 89.06 95 ARG A C 1
ATOM 776 O O . ARG A 1 95 ? -13.636 -16.202 3.405 1.00 89.06 95 ARG A O 1
ATOM 783 N N . ASN A 1 96 ? -13.718 -14.151 2.504 1.00 88.50 96 ASN A N 1
ATOM 784 C CA . ASN A 1 96 ? -14.446 -13.522 3.596 1.00 88.50 96 ASN A CA 1
ATOM 785 C C . ASN A 1 96 ? -15.102 -12.213 3.110 1.00 88.50 96 ASN A C 1
ATOM 787 O O . ASN A 1 96 ? -14.393 -11.233 2.870 1.00 88.50 96 ASN A O 1
ATOM 791 N N . PRO A 1 97 ? -16.444 -12.126 3.078 1.00 87.12 97 PRO A N 1
ATOM 792 C CA . PRO A 1 97 ? -17.167 -10.926 2.642 1.00 87.12 97 PRO A CA 1
ATOM 793 C C . PRO A 1 97 ? -16.858 -9.655 3.449 1.00 87.12 97 PRO A C 1
ATOM 795 O O . PRO A 1 97 ? -17.111 -8.542 2.992 1.00 87.12 97 PRO A O 1
ATOM 798 N N . SER A 1 98 ? -16.316 -9.797 4.663 1.00 84.94 98 SER A N 1
ATOM 799 C CA . SER A 1 98 ? -15.937 -8.668 5.522 1.00 84.94 98 SER A CA 1
ATOM 800 C C . SER A 1 98 ? -14.531 -8.127 5.234 1.00 84.94 98 SER A C 1
ATOM 802 O O . SER A 1 98 ? -14.149 -7.096 5.797 1.00 84.94 98 SER A O 1
ATOM 804 N N . MET A 1 99 ? -13.738 -8.794 4.387 1.00 84.56 99 MET A N 1
ATOM 805 C CA . MET A 1 99 ? -12.397 -8.329 4.036 1.00 84.56 99 MET A CA 1
ATOM 806 C C . MET A 1 99 ? -12.458 -7.055 3.194 1.00 84.56 99 MET A C 1
ATOM 808 O O . MET A 1 99 ? -13.162 -6.956 2.193 1.00 84.56 99 MET A O 1
ATOM 812 N N . LYS A 1 100 ? -11.665 -6.058 3.593 1.00 83.25 100 LYS A N 1
ATOM 813 C CA . LYS A 1 100 ? -11.551 -4.775 2.894 1.00 83.25 100 LYS A CA 1
ATOM 814 C C . LYS A 1 100 ? -10.103 -4.523 2.508 1.00 83.25 100 LYS A C 1
ATOM 816 O O . LYS A 1 100 ? -9.202 -4.627 3.336 1.00 83.25 100 LYS A O 1
ATOM 821 N N . ILE A 1 101 ? -9.890 -4.099 1.266 1.00 87.44 101 ILE A N 1
ATOM 822 C CA . ILE A 1 101 ? -8.573 -3.661 0.799 1.00 87.44 101 ILE A CA 1
ATOM 823 C C . ILE A 1 101 ? -8.319 -2.238 1.309 1.00 87.44 101 ILE A C 1
ATOM 825 O O . ILE A 1 101 ? -9.052 -1.299 0.980 1.00 87.44 101 ILE A O 1
ATOM 829 N N . SER A 1 102 ? -7.251 -2.064 2.086 1.00 85.50 102 SER A N 1
ATOM 830 C CA . SER A 1 102 ? -6.709 -0.753 2.439 1.00 85.50 102 SER A CA 1
ATOM 831 C C . SER A 1 102 ? -5.276 -0.649 1.946 1.00 85.50 102 SER A C 1
ATOM 833 O O . SER A 1 102 ? -4.485 -1.570 2.118 1.00 85.50 102 SER A O 1
ATOM 835 N N . ALA A 1 103 ? -4.948 0.475 1.320 1.00 85.56 103 ALA A N 1
ATOM 836 C CA . ALA A 1 103 ? -3.642 0.696 0.731 1.00 85.56 103 ALA A CA 1
ATOM 837 C C . ALA A 1 103 ? -3.128 2.086 1.080 1.00 85.56 103 ALA A C 1
ATOM 839 O O . ALA A 1 103 ? -3.833 3.085 0.912 1.00 85.56 103 ALA A O 1
ATOM 840 N N . THR A 1 104 ? -1.870 2.125 1.504 1.00 83.56 104 THR A N 1
ATOM 841 C CA . THR A 1 104 ? -1.132 3.346 1.802 1.00 83.56 104 THR A CA 1
ATOM 842 C C . THR A 1 104 ? 0.216 3.266 1.109 1.00 83.56 104 THR A C 1
ATOM 844 O O . THR A 1 104 ? 0.890 2.240 1.155 1.00 83.56 104 THR A O 1
ATOM 847 N N . PHE A 1 105 ? 0.618 4.360 0.468 1.00 81.31 105 PHE A N 1
ATOM 848 C CA . PHE A 1 105 ? 1.868 4.426 -0.275 1.00 81.31 105 PHE A CA 1
ATOM 849 C C . PHE A 1 105 ? 2.853 5.352 0.429 1.00 81.31 105 PHE A C 1
ATOM 851 O O . PHE A 1 105 ? 2.555 6.525 0.658 1.00 81.31 105 PHE A O 1
ATOM 858 N N . ILE A 1 106 ? 4.043 4.833 0.721 1.00 80.69 106 ILE A N 1
ATOM 859 C CA . ILE A 1 106 ? 5.154 5.625 1.254 1.00 80.69 106 ILE A CA 1
ATOM 860 C C . ILE A 1 106 ? 5.839 6.360 0.102 1.00 80.69 106 ILE A C 1
ATOM 862 O O . ILE A 1 106 ? 5.979 5.827 -1.006 1.00 80.69 106 ILE A O 1
ATOM 866 N N . TRP A 1 107 ? 6.286 7.589 0.362 1.00 78.94 107 TRP A N 1
ATOM 867 C CA . TRP A 1 107 ? 7.032 8.377 -0.613 1.00 78.94 107 TRP A CA 1
ATOM 868 C C . TRP A 1 107 ? 8.288 8.980 -0.003 1.00 78.94 107 TRP A C 1
ATOM 870 O O . TRP A 1 107 ? 8.210 9.909 0.794 1.00 78.94 107 TRP A O 1
ATOM 880 N N . ALA A 1 108 ? 9.451 8.478 -0.421 1.00 76.94 108 ALA A N 1
ATOM 881 C CA . ALA A 1 108 ? 10.743 8.932 0.092 1.00 76.94 108 ALA A CA 1
ATOM 882 C C . ALA A 1 108 ? 11.027 10.422 -0.190 1.00 76.94 108 ALA A C 1
ATOM 884 O O . ALA A 1 108 ? 11.613 11.096 0.653 1.00 76.94 108 ALA A O 1
ATOM 885 N N . ALA A 1 109 ? 10.571 10.939 -1.339 1.00 81.62 109 ALA A N 1
ATOM 886 C CA . ALA A 1 109 ? 10.688 12.354 -1.712 1.00 81.62 109 ALA A CA 1
ATOM 887 C C . ALA A 1 109 ? 9.547 13.235 -1.161 1.00 81.62 109 ALA A C 1
ATOM 889 O O . ALA A 1 109 ? 9.473 14.417 -1.479 1.00 81.62 109 ALA A O 1
ATOM 890 N N . GLY A 1 110 ? 8.637 12.663 -0.366 1.00 80.50 110 GLY A N 1
ATOM 891 C CA . GLY A 1 110 ? 7.557 13.404 0.276 1.00 80.50 110 GLY A CA 1
ATOM 892 C C . GLY A 1 110 ? 8.013 14.173 1.518 1.00 80.50 110 GLY A C 1
ATOM 893 O O . GLY A 1 110 ? 9.187 14.176 1.897 1.00 80.50 110 GLY A O 1
ATOM 894 N N . SER A 1 111 ? 7.051 14.797 2.198 1.00 84.06 111 SER A N 1
ATOM 895 C CA . SER A 1 111 ? 7.294 15.476 3.473 1.00 84.06 111 SER A CA 1
ATOM 896 C C . SER A 1 111 ? 7.830 14.507 4.543 1.00 84.06 111 SER A C 1
ATOM 898 O O . SER A 1 111 ? 7.623 13.293 4.437 1.00 84.06 111 SER A O 1
ATOM 900 N N . PRO A 1 112 ? 8.460 15.004 5.626 1.00 85.12 112 PRO A N 1
ATOM 901 C CA . PRO A 1 112 ? 8.931 14.156 6.724 1.00 85.12 112 PRO A CA 1
ATOM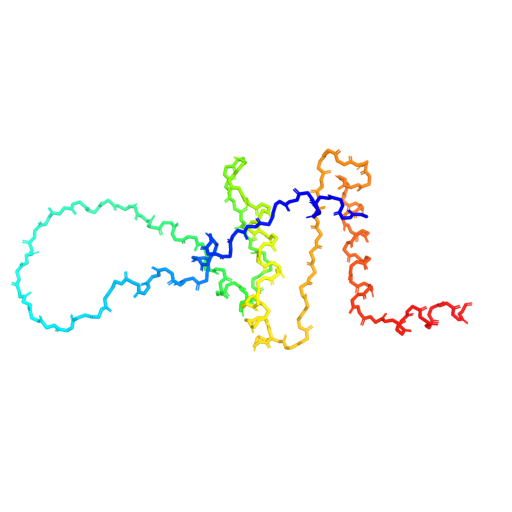 902 C C . PRO A 1 112 ? 7.858 13.197 7.254 1.00 85.12 112 PRO A C 1
ATOM 904 O O . PRO A 1 112 ? 8.147 12.035 7.526 1.00 85.12 112 PRO A O 1
ATOM 907 N N . MET A 1 113 ? 6.600 13.651 7.306 1.00 83.38 113 MET A N 1
ATOM 908 C CA . MET A 1 113 ? 5.463 12.810 7.671 1.00 83.38 113 MET A CA 1
ATOM 909 C C . MET A 1 113 ? 5.282 11.656 6.667 1.00 83.38 113 MET A C 1
ATOM 911 O O . MET A 1 113 ? 5.202 10.507 7.080 1.00 83.38 113 MET A O 1
ATOM 915 N N . GLN A 1 114 ? 5.298 11.926 5.357 1.00 80.06 114 GLN A N 1
ATOM 916 C CA . GLN A 1 114 ? 5.047 10.938 4.292 1.00 80.06 114 GLN A CA 1
ATOM 917 C C . GLN A 1 114 ? 6.117 9.847 4.149 1.00 80.06 114 GLN A C 1
ATOM 919 O O . GLN A 1 114 ? 5.829 8.791 3.584 1.00 80.06 114 GLN A O 1
ATOM 924 N N . ARG A 1 115 ? 7.333 10.092 4.644 1.00 83.19 115 ARG A N 1
ATOM 925 C CA . ARG A 1 115 ? 8.446 9.128 4.616 1.00 83.19 115 ARG A CA 1
ATOM 926 C C . ARG A 1 115 ? 8.732 8.466 5.969 1.00 83.19 115 ARG A C 1
ATOM 928 O O . ARG A 1 115 ? 9.687 7.707 6.076 1.00 83.19 115 ARG A O 1
ATOM 935 N N . SER A 1 116 ? 7.936 8.761 6.998 1.00 87.06 116 SER A N 1
ATOM 936 C CA . SER A 1 116 ? 8.105 8.210 8.349 1.00 87.06 116 SER A CA 1
ATOM 937 C C . SER A 1 116 ? 7.161 7.036 8.619 1.00 87.06 116 SER A C 1
ATOM 939 O O . SER A 1 116 ? 6.039 7.003 8.109 1.00 87.06 116 SER A O 1
ATOM 941 N N . LEU A 1 117 ? 7.572 6.115 9.500 1.00 87.50 117 LEU A N 1
ATOM 942 C CA . LEU A 1 117 ? 6.695 5.051 10.007 1.00 87.50 117 LEU A CA 1
ATOM 943 C C . LEU A 1 117 ? 5.438 5.632 10.670 1.00 87.50 117 LEU A C 1
ATOM 945 O O . LEU A 1 117 ? 4.334 5.154 10.430 1.00 87.50 117 LEU A O 1
ATOM 949 N N . LYS A 1 118 ? 5.591 6.716 11.443 1.00 89.81 118 LYS A N 1
ATOM 950 C CA . LYS A 1 118 ? 4.468 7.433 12.057 1.00 89.81 118 LYS A CA 1
ATOM 951 C C . LYS A 1 118 ? 3.439 7.859 11.011 1.00 89.81 118 LYS A C 1
ATOM 953 O O . LYS A 1 118 ? 2.255 7.600 11.185 1.00 89.81 118 LYS A O 1
ATOM 958 N N . GLY A 1 119 ? 3.873 8.474 9.913 1.00 87.88 119 GLY A N 1
ATOM 959 C CA . GLY A 1 119 ? 2.954 8.893 8.858 1.00 87.88 119 GLY A CA 1
ATOM 960 C C . GLY A 1 119 ? 2.322 7.730 8.102 1.00 87.88 119 GLY A C 1
ATOM 961 O O . GLY A 1 119 ? 1.150 7.837 7.748 1.00 87.88 119 GLY A O 1
ATOM 962 N N . LEU A 1 120 ? 3.038 6.613 7.912 1.00 87.50 120 LEU A N 1
ATOM 963 C CA . LEU A 1 120 ? 2.450 5.378 7.379 1.00 87.50 120 LEU A CA 1
ATOM 964 C C . LEU A 1 120 ? 1.311 4.885 8.280 1.00 87.50 120 LEU A C 1
ATOM 966 O O . LEU A 1 120 ? 0.209 4.652 7.788 1.00 87.50 120 LEU A O 1
ATOM 970 N N . LEU A 1 121 ? 1.561 4.773 9.588 1.00 88.81 121 LEU A N 1
ATOM 971 C CA . LEU A 1 121 ? 0.565 4.331 10.566 1.00 88.81 121 LEU A CA 1
ATOM 972 C C . LEU A 1 121 ? -0.624 5.295 10.632 1.00 88.81 121 LEU A C 1
ATOM 974 O O . LEU A 1 121 ? -1.765 4.851 10.558 1.00 88.81 121 LEU A O 1
ATOM 978 N N . CYS A 1 122 ? -0.383 6.608 10.685 1.00 88.88 122 CYS A N 1
ATOM 979 C CA . CYS A 1 122 ? -1.449 7.611 10.655 1.00 88.88 122 CYS A CA 1
ATOM 980 C C . CYS A 1 122 ? -2.288 7.517 9.374 1.00 88.88 122 CYS A C 1
ATOM 982 O O . CYS A 1 122 ? -3.511 7.589 9.441 1.00 88.88 122 CYS A O 1
ATOM 984 N N . ALA A 1 123 ? -1.656 7.334 8.213 1.00 86.69 123 ALA A N 1
ATOM 985 C CA . ALA A 1 123 ? -2.363 7.207 6.944 1.00 86.69 123 ALA A CA 1
ATOM 986 C C . ALA A 1 123 ? -3.153 5.891 6.844 1.00 86.69 123 ALA A C 1
ATOM 988 O O . ALA A 1 123 ? -4.276 5.905 6.342 1.00 86.69 123 ALA A O 1
ATOM 989 N N . LEU A 1 124 ? -2.614 4.779 7.360 1.00 87.06 124 LEU A N 1
ATOM 990 C CA . LEU A 1 124 ? -3.331 3.504 7.474 1.00 87.06 124 LEU A CA 1
ATOM 991 C C . LEU A 1 124 ? -4.542 3.623 8.402 1.00 87.06 124 LEU A C 1
ATOM 993 O O . LEU A 1 124 ? -5.644 3.270 7.994 1.00 87.06 124 LEU A O 1
ATOM 997 N N . LEU A 1 125 ? -4.363 4.171 9.607 1.00 88.12 125 LEU A N 1
ATOM 998 C CA . LEU A 1 125 ? -5.452 4.403 10.559 1.00 88.12 125 LEU A CA 1
ATOM 999 C C . LEU A 1 125 ? -6.526 5.307 9.960 1.00 88.12 125 LEU A C 1
ATOM 1001 O O . LEU A 1 125 ? -7.704 4.975 10.007 1.00 88.12 125 LEU A O 1
ATOM 1005 N N . HIS A 1 126 ? -6.126 6.405 9.322 1.00 85.75 126 HIS A N 1
ATOM 1006 C CA . HIS A 1 126 ? -7.047 7.298 8.628 1.00 85.75 126 HIS A CA 1
ATOM 1007 C C . HIS A 1 126 ? -7.826 6.569 7.520 1.00 85.75 126 HIS A C 1
ATOM 1009 O O . HIS A 1 126 ? -9.044 6.711 7.423 1.00 85.75 126 HIS A O 1
ATOM 1015 N N . ALA A 1 127 ? -7.156 5.741 6.711 1.00 84.69 127 ALA A N 1
ATOM 1016 C CA . ALA A 1 127 ? -7.807 4.942 5.674 1.00 84.69 127 ALA A CA 1
ATOM 1017 C C . ALA A 1 127 ? -8.766 3.882 6.245 1.00 84.69 127 ALA A C 1
ATOM 1019 O O . ALA A 1 127 ? -9.791 3.602 5.624 1.00 84.69 127 ALA A O 1
ATOM 1020 N N . LEU A 1 128 ? -8.454 3.304 7.409 1.00 84.75 128 LEU A N 1
ATOM 1021 C CA . LEU A 1 128 ? -9.325 2.360 8.111 1.00 84.75 128 LEU A CA 1
ATOM 1022 C C . LEU A 1 128 ? -10.546 3.062 8.710 1.00 84.75 128 LEU A C 1
ATOM 1024 O O . LEU A 1 128 ? -11.662 2.615 8.470 1.00 84.75 128 LEU A O 1
ATOM 1028 N N . ILE A 1 129 ? -10.358 4.182 9.412 1.00 83.56 129 ILE A N 1
ATOM 1029 C CA . ILE A 1 129 ? -11.442 4.953 10.043 1.00 83.56 129 ILE A CA 1
ATOM 1030 C C . ILE A 1 129 ? -12.450 5.427 8.993 1.00 83.56 129 ILE A C 1
ATOM 1032 O O . ILE A 1 129 ? -13.648 5.195 9.147 1.00 83.56 129 ILE A O 1
ATOM 1036 N N . LEU A 1 130 ? -11.975 6.005 7.883 1.00 81.38 130 LEU A N 1
ATOM 1037 C CA . LEU A 1 130 ? -12.851 6.448 6.792 1.00 81.38 130 LEU A CA 1
ATOM 1038 C C . LEU A 1 130 ? -13.644 5.300 6.147 1.00 81.38 130 LEU A C 1
ATOM 1040 O O . LEU A 1 130 ? -14.721 5.533 5.604 1.00 81.38 130 LEU A O 1
ATOM 1044 N N . ARG A 1 131 ? -13.128 4.066 6.192 1.00 75.06 131 ARG A N 1
ATOM 1045 C CA . ARG A 1 131 ? -13.778 2.872 5.621 1.00 75.06 131 ARG A CA 1
ATOM 1046 C C . ARG A 1 131 ? -14.623 2.079 6.617 1.00 75.06 131 ARG A C 1
ATOM 1048 O O . ARG A 1 131 ? -15.427 1.246 6.184 1.00 75.06 131 ARG A O 1
ATOM 1055 N N . ALA A 1 132 ? -14.397 2.262 7.915 1.00 69.38 132 ALA A N 1
ATOM 1056 C CA . ALA A 1 132 ? -15.065 1.511 8.965 1.00 69.38 132 ALA A CA 1
ATOM 1057 C C . ALA A 1 132 ? -16.509 1.986 9.129 1.00 69.38 132 ALA A C 1
ATOM 1059 O O . ALA A 1 132 ? -17.387 1.139 9.073 1.00 69.38 132 ALA A O 1
ATOM 1060 N N . THR A 1 133 ? -16.774 3.298 9.224 1.00 64.94 133 THR A N 1
ATOM 1061 C CA . THR A 1 133 ? -18.141 3.843 9.381 1.00 64.94 133 THR A CA 1
ATOM 1062 C C . THR A 1 133 ? -18.150 5.382 9.432 1.00 64.94 133 THR A C 1
ATOM 1064 O O . THR A 1 133 ? -17.343 5.950 10.168 1.00 64.94 133 THR A O 1
ATOM 1067 N N . PRO A 1 134 ? -19.138 6.067 8.824 1.00 60.28 134 PRO A N 1
ATOM 1068 C CA . PRO A 1 134 ? -19.491 7.450 9.174 1.00 60.28 134 PRO A CA 1
ATOM 1069 C C . PRO A 1 134 ? -20.086 7.586 10.592 1.00 60.28 134 PRO A C 1
ATOM 1071 O O . PRO A 1 134 ? -19.951 8.628 11.230 1.00 60.28 134 PRO A O 1
ATOM 1074 N N . SER A 1 135 ? -20.732 6.530 11.106 1.00 61.50 135 SER A N 1
ATOM 1075 C CA . SER A 1 135 ? -21.411 6.527 12.411 1.00 61.50 135 SER A CA 1
ATOM 1076 C C . SER A 1 135 ? -20.462 6.542 13.616 1.00 61.50 135 SER A C 1
ATOM 1078 O O . SER A 1 135 ? -20.787 7.175 14.615 1.00 61.50 135 SER A O 1
ATOM 1080 N N . PHE A 1 136 ? -19.270 5.940 13.524 1.00 59.81 136 PHE A N 1
ATOM 1081 C CA . PHE A 1 136 ? -18.252 6.031 14.583 1.00 59.81 136 PHE A CA 1
ATOM 1082 C C . PHE A 1 136 ? -17.773 7.475 14.799 1.00 59.81 136 PHE A C 1
ATOM 1084 O O . PHE A 1 136 ? -17.637 7.926 15.932 1.00 59.81 136 PHE A O 1
ATOM 1091 N N . ILE A 1 137 ? -17.595 8.235 13.713 1.00 61.28 137 ILE A N 1
ATOM 1092 C CA . ILE A 1 137 ? -17.181 9.646 13.770 1.00 61.28 137 ILE A CA 1
ATOM 1093 C C . ILE A 1 137 ? -18.298 10.511 14.378 1.00 61.28 137 ILE A C 1
ATOM 1095 O O . ILE A 1 137 ? -18.030 11.385 15.198 1.00 61.28 137 ILE A O 1
ATOM 1099 N N . GLN A 1 138 ? -19.558 10.233 14.028 1.00 58.44 138 GLN A N 1
ATOM 1100 C CA . GLN A 1 138 ? -20.733 10.905 14.599 1.00 58.44 138 GLN A CA 1
ATOM 1101 C C . GLN A 1 138 ? -20.908 10.642 16.102 1.00 58.44 138 GLN A C 1
ATOM 1103 O O . GLN A 1 138 ? -21.339 11.540 16.820 1.00 58.44 138 GLN A O 1
ATOM 1108 N N . ALA A 1 139 ? -20.588 9.435 16.578 1.00 59.41 139 ALA A N 1
ATOM 1109 C CA . ALA A 1 139 ? -20.645 9.097 18.000 1.00 59.41 139 ALA A CA 1
ATOM 1110 C C . ALA A 1 139 ? -19.518 9.776 18.794 1.00 59.41 139 ALA A C 1
ATOM 1112 O O . ALA A 1 139 ? -19.759 10.276 19.886 1.00 59.41 139 ALA A O 1
ATOM 1113 N N . TRP A 1 140 ? -18.314 9.852 18.223 1.00 58.69 140 TRP A N 1
ATOM 1114 C CA . TRP A 1 140 ? -17.151 10.451 18.881 1.00 58.69 140 TRP A CA 1
ATOM 1115 C C . TRP A 1 140 ? -17.251 11.981 19.015 1.00 58.69 140 TRP A C 1
ATOM 1117 O O . TRP A 1 140 ? -16.803 12.535 20.009 1.00 58.69 140 TRP A O 1
ATOM 1127 N N . LEU A 1 141 ? -17.893 12.662 18.057 1.00 58.00 141 LEU A N 1
ATOM 1128 C CA . LEU A 1 141 ? -18.097 14.122 18.074 1.00 58.00 141 LEU A CA 1
ATOM 1129 C C . LEU A 1 141 ? -19.226 14.606 19.009 1.00 58.00 141 LEU A C 1
ATOM 1131 O O . LEU A 1 141 ? -19.440 15.812 19.110 1.00 58.00 141 LEU A O 1
ATOM 1135 N N . ARG A 1 142 ? -19.980 13.700 19.649 1.00 54.25 142 ARG A N 1
ATOM 1136 C CA . ARG A 1 142 ? -21.070 14.040 20.592 1.00 54.25 142 ARG A CA 1
ATOM 1137 C C . ARG A 1 142 ? -20.673 13.953 22.072 1.00 54.25 142 ARG A C 1
ATOM 1139 O O . ARG A 1 142 ? -21.523 14.202 22.923 1.00 54.25 142 ARG A O 1
ATOM 1146 N N . THR A 1 143 ? -19.427 13.596 22.361 1.00 46.44 143 THR A N 1
ATOM 1147 C CA . THR A 1 143 ? -18.820 13.577 23.704 1.00 46.44 143 THR A CA 1
ATOM 1148 C C . THR A 1 143 ? -17.858 14.738 23.845 1.00 46.44 143 THR A C 1
ATOM 1150 O O . THR A 1 143 ? -17.857 15.351 24.932 1.00 46.44 143 THR A O 1
#

Secondary structure (DSSP, 8-state):
--HHHHHSPPPPGGGSGGGGTGGGSSS--------------------------HHHHHHS--S-------TTSSHHHHHHHHHH-HHHHHHHHHH-TT---------TTS-TTTTSHHHHHHHHHHHHHHHH-HHHHHHHTT-